Protein AF-W1YS49-F1 (afdb_monomer)

Solvent-accessible surface area (backbone atoms only — not comparable to full-atom values): 4688 Å² total; per-residue (Å²): 123,64,64,46,79,54,99,62,33,43,39,30,71,98,40,39,35,43,37,87,94,45,75,43,59,53,94,52,86,85,76,94,63,61,82,48,84,56,98,84,46,64,78,34,72,65,58,60,60,66,68,58,80,82,79,72,72,52,99,90,45,83,68,94,61,89,73,70,128

Secondary structure (DSSP,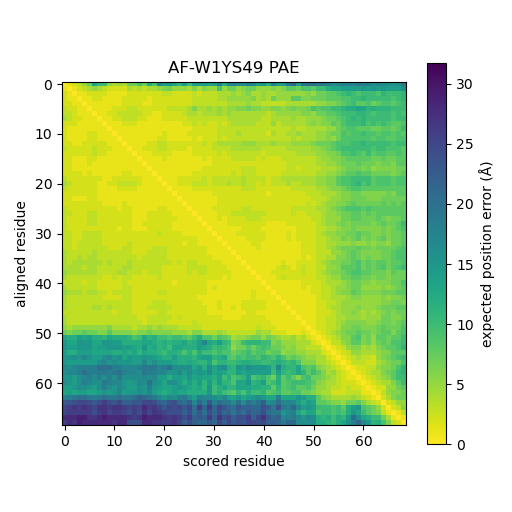 8-state):
--EEEETTEEEETTS-EEETTEEE-TT------PPP-STTSPPPHHHHHHT-PPP--BTTB---S----

Mean predicted aligned error: 6.08 Å

Nearest PDB structures (foldseek):
  3wpr-assembly1_B  TM=9.984E-01  e=2.183E-04  Acinetobacter sp. Tol 5
  3d9x-assembly1_B  TM=9.843E-01  e=2.040E-04  Bartonella henselae
  4lgo-assembly1_B  TM=1.003E+00  e=3.506E-04  Bartonella quintana
  3wpa-assembly1_A  TM=9.889E-01  e=3.063E-04  Acinetobacter sp. Tol 5
  3wpr-assembly1_C  TM=9.899E-01  e=5.632E-04  Acinetobacter sp. Tol 5

Structure (mmCIF, N/CA/C/O backbone):
data_AF-W1YS49-F1
#
_entry.id   AF-W1YS49-F1
#
loop_
_atom_site.group_PDB
_atom_site.id
_atom_site.type_symbol
_atom_site.label_atom_id
_atom_site.label_alt_id
_atom_site.label_comp_id
_atom_site.label_asym_id
_atom_site.label_entity_id
_atom_site.label_seq_id
_atom_site.pdbx_PDB_ins_code
_atom_site.Cartn_x
_atom_site.Cartn_y
_atom_site.Cartn_z
_atom_site.occupancy
_atom_site.B_iso_or_equiv
_atom_site.auth_seq_id
_atom_site.auth_comp_id
_atom_site.auth_asym_id
_atom_site.auth_atom_id
_atom_site.pdbx_PDB_model_num
ATOM 1 N N . GLY A 1 1 ? 21.147 4.781 -17.841 1.00 83.62 1 GLY A N 1
ATOM 2 C CA . GLY A 1 1 ? 20.711 5.163 -16.485 1.00 83.62 1 GLY A CA 1
ATOM 3 C C . GLY A 1 1 ? 20.123 3.950 -15.797 1.00 83.62 1 GLY A C 1
ATOM 4 O O . GLY A 1 1 ? 19.892 2.959 -16.478 1.00 83.62 1 GLY A O 1
ATOM 5 N N . ASP A 1 2 ? 19.888 4.024 -14.488 1.00 94.38 2 ASP A N 1
ATOM 6 C CA . ASP A 1 2 ? 19.366 2.891 -13.698 1.00 94.38 2 ASP A CA 1
ATOM 7 C C . ASP A 1 2 ? 17.908 2.540 -14.017 1.00 94.38 2 ASP A C 1
ATOM 9 O O . ASP A 1 2 ? 17.462 1.422 -13.760 1.00 94.38 2 ASP A O 1
ATOM 13 N N . THR A 1 3 ? 17.177 3.485 -14.609 1.00 97.38 3 THR A N 1
ATOM 14 C CA . THR A 1 3 ? 15.818 3.290 -15.108 1.00 97.38 3 THR A CA 1
ATOM 15 C C . THR A 1 3 ? 15.832 2.665 -16.499 1.00 97.38 3 THR A C 1
ATOM 17 O O . THR A 1 3 ? 16.451 3.198 -17.425 1.00 97.38 3 THR A O 1
ATOM 20 N N . LYS A 1 4 ? 15.081 1.575 -16.663 1.00 96.81 4 LYS A N 1
ATOM 21 C CA . LYS A 1 4 ? 14.847 0.886 -17.931 1.00 96.81 4 LYS A CA 1
ATOM 22 C C . LYS A 1 4 ? 13.346 0.774 -18.195 1.00 96.81 4 LYS A C 1
ATOM 24 O O . LYS A 1 4 ? 12.587 0.378 -17.316 1.00 96.81 4 LYS A O 1
ATOM 29 N N . ILE A 1 5 ? 12.940 1.078 -19.424 1.00 96.94 5 ILE A N 1
ATOM 30 C CA . ILE A 1 5 ? 11.605 0.775 -19.947 1.00 96.94 5 ILE A CA 1
ATOM 31 C C . ILE A 1 5 ? 11.774 -0.341 -20.975 1.00 96.94 5 ILE A C 1
ATOM 33 O O . ILE A 1 5 ? 12.609 -0.232 -21.875 1.00 96.94 5 ILE A O 1
ATOM 37 N N . THR A 1 6 ? 11.028 -1.429 -20.816 1.00 95.25 6 THR A N 1
ATOM 38 C CA . THR A 1 6 ? 11.023 -2.570 -21.738 1.00 95.25 6 THR A CA 1
ATOM 39 C C . THR A 1 6 ? 9.598 -2.979 -22.082 1.00 95.25 6 THR A C 1
ATOM 41 O O . THR A 1 6 ? 8.632 -2.438 -21.549 1.00 95.25 6 THR A O 1
ATOM 44 N N . ASP A 1 7 ? 9.463 -3.986 -22.942 1.00 97.19 7 ASP A N 1
ATOM 45 C CA . ASP A 1 7 ? 8.203 -4.697 -23.160 1.00 97.19 7 ASP A CA 1
ATOM 46 C C . ASP A 1 7 ? 7.592 -5.248 -21.858 1.00 97.19 7 ASP A C 1
ATOM 48 O O . ASP A 1 7 ? 6.378 -5.387 -21.753 1.00 97.19 7 ASP A O 1
ATOM 52 N N . GLY A 1 8 ? 8.424 -5.569 -20.866 1.00 96.62 8 GLY A N 1
ATOM 53 C CA . GLY A 1 8 ? 8.080 -6.023 -19.518 1.00 96.62 8 GLY A CA 1
ATOM 54 C C . GLY A 1 8 ? 7.523 -4.947 -18.582 1.00 96.62 8 GLY A C 1
ATOM 55 O O . GLY A 1 8 ? 6.856 -5.308 -17.613 1.00 96.62 8 GLY A O 1
ATOM 56 N N . GLY A 1 9 ? 7.761 -3.662 -18.868 1.00 97.88 9 GLY A N 1
ATOM 57 C CA . GLY A 1 9 ? 7.345 -2.527 -18.038 1.00 97.88 9 GLY A CA 1
ATOM 58 C C . GLY A 1 9 ? 8.492 -1.579 -17.672 1.00 97.88 9 GLY A C 1
ATOM 59 O O . GLY A 1 9 ? 9.489 -1.472 -18.386 1.00 97.88 9 GLY A O 1
ATOM 60 N N . LEU A 1 10 ? 8.335 -0.874 -16.551 1.00 98.12 10 LEU A N 1
ATOM 61 C CA . LEU A 1 10 ? 9.299 0.065 -15.978 1.00 98.12 10 LEU A CA 1
ATOM 62 C C . LEU A 1 10 ? 10.053 -0.592 -14.815 1.00 98.12 10 LEU A C 1
ATOM 64 O O . LEU A 1 10 ? 9.444 -1.046 -13.847 1.00 98.12 10 LEU A O 1
ATOM 68 N N . VAL A 1 11 ? 11.383 -0.583 -14.867 1.00 97.44 11 VAL A N 1
ATOM 69 C CA . VAL A 1 11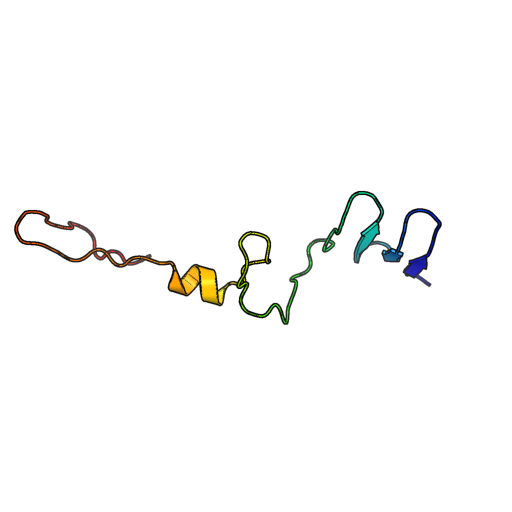 ? 12.251 -1.095 -13.798 1.00 97.44 11 VAL A CA 1
ATOM 70 C C . VAL A 1 11 ? 13.299 -0.049 -13.443 1.00 97.44 11 VAL A C 1
ATOM 72 O O . VAL A 1 11 ? 13.940 0.511 -14.331 1.00 97.44 11 VAL A O 1
ATOM 75 N N . ILE A 1 12 ? 13.503 0.187 -12.148 1.00 97.94 12 ILE A N 1
ATOM 76 C CA . ILE A 1 12 ? 14.656 0.922 -11.622 1.00 97.94 12 ILE A CA 1
ATOM 77 C C . ILE A 1 12 ? 15.547 -0.095 -10.90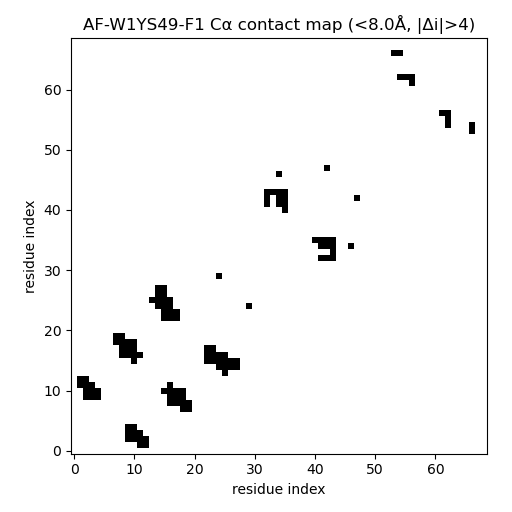7 1.00 97.94 12 ILE A C 1
ATOM 79 O O . ILE A 1 12 ? 15.110 -0.733 -9.948 1.00 97.94 12 ILE A O 1
ATOM 83 N N . ASN A 1 13 ? 16.788 -0.271 -11.365 1.00 94.94 13 ASN A N 1
ATOM 84 C CA . ASN A 1 13 ? 17.722 -1.204 -10.728 1.00 94.94 13 ASN A CA 1
ATOM 85 C C . ASN A 1 13 ? 17.911 -0.853 -9.240 1.00 94.94 13 ASN A C 1
ATOM 87 O O . ASN A 1 13 ? 18.140 0.305 -8.900 1.00 94.94 13 ASN A O 1
ATOM 91 N N . ASN A 1 14 ? 17.818 -1.853 -8.352 1.00 94.12 14 ASN A N 1
ATOM 92 C CA . ASN A 1 14 ? 17.842 -1.680 -6.887 1.00 94.12 14 ASN A CA 1
ATOM 93 C C . ASN A 1 14 ? 16.745 -0.740 -6.333 1.00 94.12 14 ASN A C 1
ATOM 95 O O . ASN A 1 14 ? 16.890 -0.168 -5.248 1.00 94.12 14 ASN A O 1
ATOM 99 N N . GLY A 1 15 ? 15.648 -0.567 -7.072 1.00 96.50 15 GLY A N 1
ATOM 100 C CA . GLY A 1 15 ? 14.551 0.328 -6.730 1.00 96.50 15 GLY A CA 1
ATOM 101 C C . GLY A 1 15 ? 13.173 -0.261 -7.041 1.00 96.50 15 GLY A C 1
ATOM 102 O O . GLY A 1 15 ? 13.033 -1.473 -7.213 1.00 96.50 15 GLY A O 1
ATOM 103 N N . PRO A 1 16 ? 12.137 0.594 -7.062 1.00 98.38 16 PRO A N 1
ATOM 104 C CA . PRO A 1 16 ? 10.785 0.189 -7.422 1.00 98.38 16 PRO A CA 1
ATOM 105 C C . PRO A 1 16 ? 10.657 -0.273 -8.882 1.00 98.38 16 PRO A C 1
ATOM 107 O O . PRO A 1 16 ? 11.450 0.104 -9.750 1.00 98.38 16 PRO A O 1
ATOM 110 N N . SER A 1 17 ? 9.602 -1.034 -9.168 1.00 98.44 17 SER A N 1
ATOM 111 C CA . SER A 1 17 ? 9.225 -1.440 -10.524 1.00 98.44 17 SER A CA 1
ATOM 112 C C . SER A 1 17 ? 7.708 -1.471 -10.725 1.00 98.44 17 SER A C 1
ATOM 114 O O . SER A 1 17 ? 6.936 -1.653 -9.782 1.00 98.44 17 SER A O 1
ATOM 116 N N . VAL A 1 18 ? 7.293 -1.302 -11.982 1.00 98.50 18 VAL A N 1
ATOM 117 C CA . VAL A 1 18 ? 5.917 -1.470 -12.466 1.00 98.50 18 VAL A CA 1
ATOM 118 C C . VAL A 1 18 ? 5.977 -2.363 -13.697 1.00 98.50 18 VAL A C 1
ATOM 120 O O . VAL A 1 18 ? 6.497 -1.961 -14.737 1.00 98.50 18 VAL A O 1
ATOM 123 N N . THR A 1 19 ? 5.481 -3.587 -13.582 1.00 98.31 19 THR A N 1
ATOM 124 C CA . THR A 1 19 ? 5.604 -4.620 -14.618 1.00 98.31 19 THR A CA 1
ATOM 125 C C . THR A 1 19 ? 4.264 -5.305 -14.863 1.00 98.31 19 THR A C 1
ATOM 127 O O . THR A 1 19 ? 3.278 -5.013 -14.187 1.00 98.31 19 THR A O 1
ATOM 130 N N . LYS A 1 20 ? 4.221 -6.244 -15.814 1.00 97.75 20 LYS A N 1
ATOM 131 C CA . LYS A 1 20 ? 3.022 -7.063 -16.067 1.00 97.75 20 LYS A CA 1
ATOM 132 C C . LYS A 1 20 ? 2.588 -7.895 -14.855 1.00 97.75 20 LYS A C 1
ATOM 134 O O . LYS A 1 20 ? 1.405 -8.181 -14.721 1.00 97.75 20 LYS A O 1
ATOM 139 N N . ASP A 1 21 ? 3.530 -8.225 -13.975 1.00 97.25 21 ASP A N 1
ATOM 140 C CA . ASP A 1 21 ? 3.283 -9.015 -12.765 1.00 97.25 21 ASP A CA 1
ATOM 141 C C . ASP A 1 21 ? 2.816 -8.146 -11.583 1.00 97.25 21 ASP A C 1
ATOM 143 O O . ASP 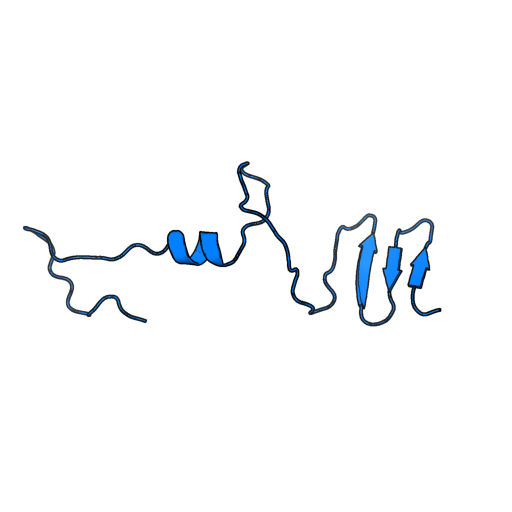A 1 21 ? 2.520 -8.657 -10.505 1.00 97.25 21 ASP A O 1
ATOM 147 N N . GLY A 1 22 ? 2.752 -6.822 -11.771 1.00 98.31 22 GLY A N 1
ATOM 148 C CA . GLY A 1 22 ? 2.321 -5.858 -10.766 1.00 98.31 22 GLY A CA 1
ATOM 149 C C . GLY A 1 22 ? 3.405 -4.853 -10.377 1.00 98.31 22 GLY A C 1
ATOM 150 O O . GLY A 1 22 ? 4.343 -4.573 -11.132 1.00 98.31 22 GLY A O 1
ATOM 151 N N . ILE A 1 23 ? 3.236 -4.276 -9.186 1.00 98.50 23 ILE A N 1
ATOM 152 C CA . ILE A 1 23 ? 4.063 -3.189 -8.652 1.00 98.50 23 ILE A CA 1
ATOM 153 C C . ILE A 1 23 ? 4.893 -3.707 -7.477 1.00 98.50 23 ILE A C 1
ATOM 155 O O . ILE A 1 23 ? 4.355 -4.301 -6.545 1.00 98.50 23 ILE A O 1
ATOM 159 N N . ASN A 1 24 ? 6.194 -3.419 -7.485 1.00 98.31 24 ASN A N 1
ATOM 160 C CA . ASN A 1 24 ? 7.084 -3.653 -6.351 1.00 98.31 24 ASN A CA 1
ATOM 161 C C . ASN A 1 24 ? 7.670 -2.317 -5.876 1.00 98.31 24 ASN A C 1
ATOM 163 O O . ASN A 1 24 ? 8.285 -1.593 -6.655 1.00 98.31 24 ASN A O 1
ATOM 167 N N . ALA A 1 25 ? 7.513 -1.994 -4.590 1.00 98.44 25 ALA A N 1
ATOM 168 C CA . ALA A 1 25 ? 8.028 -0.754 -4.005 1.00 98.44 25 ALA A CA 1
ATOM 169 C C . ALA A 1 25 ? 9.543 -0.779 -3.710 1.00 98.44 25 ALA A C 1
ATOM 171 O O . ALA A 1 25 ? 10.103 0.228 -3.284 1.00 98.44 25 ALA A O 1
ATOM 172 N N . GLY A 1 26 ? 10.227 -1.914 -3.886 1.00 97.75 26 GLY A N 1
ATOM 173 C CA . GLY A 1 26 ? 11.676 -2.027 -3.697 1.00 97.75 26 GLY A CA 1
ATOM 174 C C . GLY A 1 26 ? 12.124 -1.683 -2.273 1.00 97.75 26 GLY A C 1
ATOM 175 O O . GLY A 1 26 ? 13.095 -0.946 -2.090 1.00 97.75 26 GLY A O 1
ATOM 176 N N . ASN A 1 27 ? 11.381 -2.163 -1.267 1.00 97.69 27 ASN A N 1
ATOM 177 C CA . ASN A 1 27 ? 11.592 -1.877 0.161 1.00 97.69 27 ASN A CA 1
ATOM 178 C C . ASN A 1 27 ? 11.558 -0.377 0.527 1.00 97.69 27 ASN A C 1
ATOM 180 O O . ASN A 1 27 ? 12.122 0.032 1.542 1.00 97.69 27 ASN A O 1
ATOM 184 N N . LYS A 1 28 ? 10.920 0.462 -0.293 1.00 97.69 28 LYS A N 1
ATOM 185 C CA . LYS A 1 28 ? 10.665 1.876 0.006 1.00 97.69 28 LYS A CA 1
ATOM 186 C C . LYS A 1 28 ? 9.253 2.052 0.563 1.00 97.69 28 LYS A C 1
ATOM 188 O O . LYS A 1 28 ? 8.354 1.263 0.286 1.00 97.69 28 LYS A O 1
ATOM 193 N N . GLN A 1 29 ? 9.052 3.127 1.317 1.00 98.12 29 GLN A N 1
ATOM 194 C CA . GLN A 1 29 ? 7.712 3.576 1.690 1.00 98.12 29 GLN A CA 1
ATOM 195 C C . GLN A 1 29 ? 7.000 4.174 0.471 1.00 98.12 29 GLN A C 1
ATOM 197 O O . GLN A 1 29 ? 7.623 4.881 -0.320 1.00 98.12 29 GLN A O 1
ATOM 202 N N . ILE A 1 30 ? 5.693 3.928 0.357 1.00 98.19 30 ILE A N 1
ATOM 203 C CA . ILE A 1 30 ? 4.818 4.616 -0.599 1.00 98.19 30 ILE A CA 1
ATOM 204 C C . ILE A 1 30 ? 4.143 5.763 0.159 1.00 98.19 30 ILE A C 1
ATOM 206 O O . ILE A 1 30 ? 3.373 5.530 1.091 1.00 98.19 30 ILE A O 1
ATOM 210 N N . THR A 1 31 ? 4.486 7.001 -0.186 1.00 98.19 31 THR A N 1
ATOM 211 C CA . THR A 1 31 ? 3.945 8.220 0.435 1.00 98.19 31 THR A CA 1
ATOM 212 C C . THR A 1 31 ? 2.857 8.844 -0.439 1.00 98.19 31 THR A C 1
ATOM 214 O O . THR A 1 31 ? 2.684 8.453 -1.590 1.00 98.19 31 THR A O 1
ATOM 217 N N . ASN A 1 32 ? 2.120 9.818 0.109 1.00 98.00 32 ASN A N 1
ATOM 218 C CA . ASN A 1 32 ? 1.030 10.528 -0.581 1.00 98.00 32 ASN A CA 1
ATOM 219 C C . ASN A 1 32 ? -0.111 9.613 -1.061 1.00 98.00 32 ASN A C 1
ATOM 221 O O . ASN A 1 32 ? -0.726 9.862 -2.092 1.00 98.00 32 ASN A O 1
ATOM 225 N N . VAL A 1 33 ? -0.390 8.556 -0.300 1.00 98.06 33 VAL A N 1
ATOM 226 C CA . VAL A 1 33 ? -1.572 7.714 -0.500 1.00 98.06 33 VAL A CA 1
ATOM 227 C C . VAL A 1 33 ? -2.737 8.363 0.243 1.00 98.06 33 VAL A C 1
ATOM 229 O O . VAL A 1 33 ? -2.715 8.438 1.476 1.00 98.06 33 VAL A O 1
ATOM 232 N N . GLU A 1 34 ? -3.720 8.870 -0.500 1.00 98.31 34 GLU A N 1
ATOM 233 C CA . GLU A 1 34 ? -4.979 9.378 0.059 1.00 98.31 34 GLU A CA 1
ATOM 234 C C . GLU A 1 34 ? -5.766 8.261 0.764 1.00 98.31 34 GLU A C 1
ATOM 236 O O . GLU A 1 34 ? -5.349 7.103 0.782 1.00 98.31 34 GLU A O 1
ATOM 241 N N . ASP A 1 35 ? -6.867 8.602 1.430 1.00 98.38 35 ASP A N 1
ATOM 242 C CA . ASP A 1 35 ? -7.712 7.562 2.016 1.00 98.38 35 ASP A CA 1
ATOM 243 C C . ASP A 1 35 ? -8.364 6.726 0.924 1.00 98.38 35 ASP A C 1
ATOM 245 O O . ASP A 1 35 ? -9.029 7.273 0.046 1.00 98.38 35 ASP A O 1
ATOM 249 N N . GLY A 1 36 ? -8.223 5.405 1.025 1.00 98.31 36 GLY A N 1
ATOM 250 C CA . GLY A 1 36 ? -8.995 4.491 0.198 1.00 98.31 36 GLY A CA 1
ATOM 251 C C . GLY A 1 36 ? -10.487 4.622 0.498 1.00 98.31 36 GLY A C 1
ATOM 252 O O . GLY A 1 36 ? -10.875 4.693 1.669 1.00 98.31 36 GLY A O 1
ATOM 253 N N . VAL A 1 37 ? -11.306 4.668 -0.552 1.00 98.06 37 VAL A N 1
ATOM 254 C CA . VAL A 1 37 ? -12.768 4.820 -0.473 1.00 98.06 37 VAL A CA 1
ATOM 255 C C . VAL A 1 37 ? -13.471 3.544 -0.928 1.00 98.06 37 VAL A C 1
ATOM 257 O O . VAL A 1 37 ? -14.472 3.155 -0.331 1.00 98.06 37 VAL A O 1
ATOM 260 N N . ASN A 1 38 ? -12.948 2.882 -1.958 1.00 98.31 38 ASN A N 1
ATOM 261 C CA . ASN A 1 38 ? -13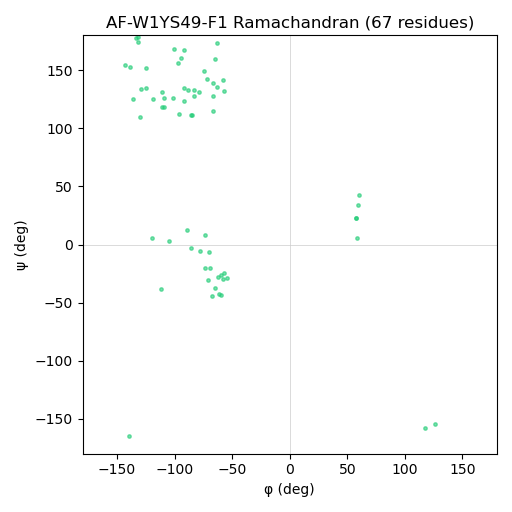.488 1.638 -2.496 1.00 98.31 38 ASN A CA 1
ATOM 262 C C . ASN A 1 38 ? -12.795 0.416 -1.882 1.00 98.31 38 ASN A C 1
ATOM 264 O O . ASN A 1 38 ? -11.657 0.497 -1.419 1.00 98.31 38 ASN A O 1
ATOM 268 N N . ASP A 1 39 ? -13.445 -0.746 -1.978 1.00 98.19 39 ASP A N 1
ATOM 269 C CA . ASP A 1 39 ? -12.970 -2.011 -1.393 1.00 98.19 39 ASP A CA 1
ATOM 270 C C . ASP A 1 39 ? -11.566 -2.436 -1.859 1.00 98.19 39 ASP A C 1
ATOM 272 O O . ASP A 1 39 ? -10.881 -3.192 -1.171 1.00 98.19 39 ASP A O 1
ATOM 276 N N . THR A 1 40 ? -11.131 -1.971 -3.032 1.00 98.00 40 THR A N 1
ATOM 277 C CA . THR A 1 40 ? -9.840 -2.325 -3.639 1.00 98.00 40 THR A CA 1
ATOM 278 C C . THR A 1 40 ? -8.783 -1.226 -3.541 1.00 98.00 40 THR A C 1
ATOM 280 O O . THR A 1 40 ? -7.695 -1.387 -4.096 1.00 98.00 40 THR A O 1
ATOM 283 N N . ASP A 1 41 ? -9.081 -0.106 -2.884 1.00 98.44 41 ASP A N 1
ATOM 284 C CA . ASP A 1 41 ? -8.119 0.981 -2.728 1.00 98.44 41 ASP A CA 1
ATOM 285 C C . ASP A 1 41 ? -7.050 0.621 -1.683 1.00 98.44 41 ASP A C 1
ATOM 287 O O . ASP A 1 41 ? -7.290 -0.103 -0.713 1.00 98.44 41 ASP A O 1
ATOM 291 N N . ALA A 1 42 ? -5.840 1.153 -1.861 1.00 98.00 42 ALA A N 1
ATOM 292 C CA . ALA A 1 42 ? -4.796 1.010 -0.855 1.00 98.00 42 ALA A CA 1
ATOM 293 C C . ALA A 1 42 ? -5.170 1.776 0.425 1.00 98.00 42 ALA A C 1
ATOM 295 O O . ALA A 1 42 ? -5.627 2.916 0.369 1.00 98.00 42 ALA A O 1
ATOM 296 N N . VAL A 1 43 ? -4.907 1.173 1.587 1.00 97.75 43 VAL A N 1
ATOM 297 C CA . VAL A 1 43 ? -5.099 1.825 2.890 1.00 97.75 43 VAL A CA 1
ATOM 298 C C . VAL A 1 43 ? -3.820 2.517 3.346 1.00 97.75 43 VAL A C 1
ATOM 300 O O . VAL A 1 43 ? -2.730 1.941 3.306 1.00 97.75 43 VAL A O 1
ATOM 303 N N . ASN A 1 44 ? -3.941 3.747 3.837 1.00 98.00 44 ASN A N 1
ATOM 304 C CA . ASN A 1 44 ? -2.819 4.444 4.463 1.00 98.00 44 ASN A CA 1
ATOM 305 C C . ASN A 1 44 ? -2.783 4.214 5.993 1.00 98.00 44 ASN A C 1
ATOM 307 O O . ASN A 1 44 ? -3.733 3.735 6.620 1.00 98.00 44 ASN A O 1
ATOM 311 N N . VAL A 1 45 ? -1.668 4.585 6.637 1.00 96.88 45 VAL A N 1
ATOM 312 C CA . VAL A 1 45 ? -1.463 4.368 8.086 1.00 96.88 45 VAL A CA 1
ATOM 313 C C . VAL A 1 45 ? -2.486 5.119 8.947 1.00 96.88 45 VAL A C 1
ATOM 315 O O . VAL A 1 45 ? -2.795 4.678 10.055 1.00 96.88 45 VAL A O 1
ATOM 318 N N . ARG A 1 46 ? -3.027 6.249 8.476 1.00 97.06 46 ARG A N 1
ATOM 319 C CA . ARG A 1 46 ? -4.042 7.001 9.223 1.00 97.06 46 ARG A CA 1
ATOM 320 C C . ARG A 1 46 ? -5.341 6.206 9.322 1.00 97.06 46 ARG A C 1
ATOM 322 O O . ARG A 1 46 ? -5.882 6.119 10.422 1.00 97.06 46 ARG A O 1
ATOM 329 N N . GLN A 1 47 ? -5.795 5.593 8.230 1.00 97.00 47 GLN A N 1
ATOM 330 C CA . GLN A 1 47 ? -6.974 4.721 8.244 1.00 97.00 47 GLN A CA 1
ATOM 331 C C . GLN A 1 47 ? -6.765 3.520 9.174 1.00 97.00 47 GLN A C 1
ATOM 333 O O . GLN A 1 47 ? -7.629 3.230 9.999 1.00 97.00 47 GLN A O 1
ATOM 338 N N . LEU A 1 48 ? -5.578 2.896 9.145 1.00 95.50 48 LEU A N 1
ATOM 339 C CA . LEU A 1 48 ? -5.242 1.805 10.069 1.00 95.50 48 LEU A CA 1
ATOM 340 C C . LEU A 1 48 ? -5.296 2.245 11.543 1.00 95.50 48 LEU A C 1
ATOM 342 O O . LEU A 1 48 ? -5.824 1.524 12.387 1.00 95.50 48 LEU A O 1
ATOM 346 N N . LYS A 1 49 ? -4.764 3.429 11.872 1.00 92.56 49 LYS A N 1
ATOM 347 C CA . LYS A 1 49 ? -4.823 3.982 13.237 1.00 92.56 49 LYS A CA 1
ATOM 348 C C . LYS A 1 49 ? -6.257 4.293 13.672 1.00 92.56 49 LYS A C 1
ATOM 350 O O . LYS A 1 49 ? -6.583 4.065 14.832 1.00 92.56 49 LYS A O 1
ATOM 355 N N . ALA A 1 50 ? -7.094 4.787 12.761 1.00 92.88 50 ALA A N 1
ATOM 356 C CA . ALA A 1 50 ? -8.499 5.094 13.027 1.00 92.88 50 ALA A CA 1
ATOM 357 C C . ALA A 1 50 ? -9.360 3.834 13.213 1.00 92.88 50 ALA A C 1
ATOM 359 O O . ALA A 1 50 ? -10.301 3.851 13.999 1.00 92.88 50 ALA A O 1
ATOM 360 N N . ALA A 1 51 ? -9.006 2.726 12.556 1.00 91.38 51 ALA A N 1
ATOM 361 C CA . ALA A 1 51 ? -9.673 1.436 12.728 1.00 91.38 51 ALA A CA 1
ATOM 362 C C . ALA A 1 51 ? -9.410 0.784 14.101 1.00 91.38 51 ALA A C 1
ATOM 364 O O . ALA A 1 51 ? -10.000 -0.248 14.420 1.00 91.38 51 ALA A O 1
ATOM 365 N N . LYS A 1 52 ? -8.527 1.356 14.934 1.00 84.19 52 LYS A N 1
ATOM 366 C CA . LYS A 1 52 ? -8.267 0.844 16.281 1.00 84.19 52 LYS A CA 1
ATOM 367 C C . LYS A 1 52 ? 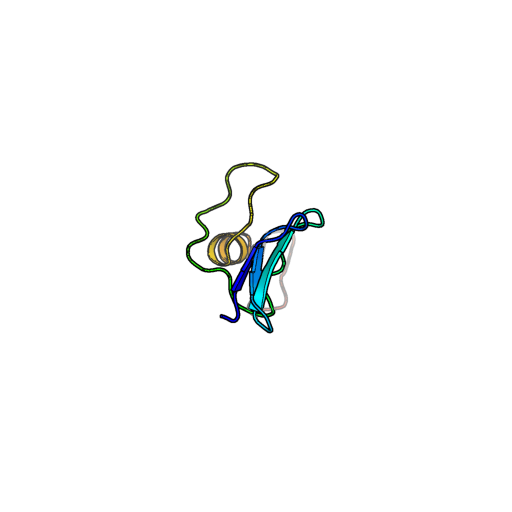-9.513 1.018 17.157 1.00 84.19 52 LYS A C 1
ATOM 369 O O . LYS A 1 52 ? -9.894 2.131 17.504 1.00 84.19 52 LYS A O 1
ATOM 374 N N . THR A 1 53 ? -10.106 -0.096 17.571 1.00 79.44 53 THR A N 1
ATOM 375 C CA . THR A 1 53 ? -11.175 -0.113 18.574 1.00 79.44 53 THR A CA 1
ATOM 376 C C . THR A 1 53 ? -10.588 0.024 19.977 1.00 79.44 53 THR A C 1
ATOM 378 O O . THR A 1 53 ? -9.670 -0.711 20.344 1.00 79.44 53 THR A O 1
ATOM 381 N N . ASN A 1 54 ? -11.145 0.935 20.776 1.00 77.06 54 ASN A N 1
ATOM 382 C CA . ASN A 1 54 ? -10.890 0.996 22.212 1.00 77.06 54 ASN A CA 1
ATOM 383 C C . ASN A 1 54 ? -11.954 0.161 22.930 1.00 77.06 54 ASN A C 1
ATOM 385 O O . ASN A 1 54 ? -13.148 0.402 22.755 1.00 77.06 54 ASN A O 1
ATOM 389 N N . LEU A 1 55 ? -11.525 -0.820 23.722 1.00 79.81 55 LEU A N 1
ATOM 390 C CA . LEU A 1 55 ? -12.417 -1.551 24.619 1.00 79.81 55 LEU A CA 1
ATOM 391 C C . LEU A 1 55 ? -12.575 -0.748 25.909 1.00 79.81 55 LEU A C 1
ATOM 393 O O . LEU A 1 55 ? -11.588 -0.282 26.473 1.00 79.81 55 LEU A O 1
ATOM 397 N N . VAL A 1 56 ? -13.813 -0.595 26.361 1.00 79.81 56 VAL A N 1
ATOM 398 C CA . VAL A 1 56 ? -14.157 0.067 27.622 1.00 79.81 56 VAL A CA 1
ATOM 399 C C . VAL A 1 56 ? -15.000 -0.881 28.467 1.00 79.81 56 VAL A C 1
ATOM 401 O O . VAL A 1 56 ? -15.696 -1.741 27.922 1.00 79.81 56 VAL A O 1
ATOM 404 N N . ASP A 1 57 ? -14.928 -0.737 29.789 1.00 86.94 57 ASP A N 1
ATOM 405 C CA . ASP A 1 57 ? -15.769 -1.505 30.708 1.00 86.94 57 ASP A CA 1
ATOM 406 C C . ASP A 1 57 ? -17.258 -1.279 30.410 1.00 86.94 57 ASP A C 1
ATOM 408 O O . ASP A 1 57 ? -17.697 -0.172 30.091 1.00 86.94 57 ASP A O 1
ATOM 412 N N . GLY A 1 58 ? -18.040 -2.351 30.530 1.00 83.50 58 GLY A N 1
ATOM 413 C CA . GLY A 1 58 ? -19.484 -2.357 30.313 1.00 83.50 58 GLY A CA 1
ATOM 414 C C . GLY A 1 58 ? -20.208 -3.055 31.461 1.00 83.50 58 GLY A C 1
ATOM 415 O O . GLY A 1 58 ? -19.584 -3.650 32.335 1.00 83.50 58 GLY A O 1
ATOM 416 N N . GLN A 1 59 ? -21.543 -3.027 31.456 1.00 89.75 59 GLN A N 1
ATOM 417 C CA . GLN A 1 59 ? -22.353 -3.605 32.543 1.00 89.75 59 GLN A CA 1
ATOM 418 C C . GLN A 1 59 ? -22.084 -5.104 32.793 1.00 89.75 59 GLN A C 1
ATOM 420 O O . GLN A 1 59 ? -22.179 -5.557 33.930 1.00 89.75 59 GLN A O 1
ATOM 425 N N . ASN A 1 60 ? -21.698 -5.860 31.757 1.00 90.19 60 ASN A N 1
ATOM 426 C CA . ASN A 1 60 ? -21.452 -7.308 31.828 1.00 90.19 60 ASN A CA 1
ATOM 427 C C . ASN A 1 60 ? -20.008 -7.700 31.470 1.00 90.19 60 ASN A C 1
ATOM 429 O O . ASN A 1 60 ? -19.700 -8.886 31.361 1.00 90.19 60 ASN A O 1
ATOM 433 N N . THR A 1 61 ? -19.123 -6.726 31.260 1.00 87.88 61 THR A N 1
ATOM 434 C CA . THR A 1 61 ? -17.756 -6.954 30.780 1.00 87.88 61 THR A CA 1
ATOM 435 C C . THR A 1 61 ? -16.776 -6.099 31.566 1.00 87.88 61 THR A C 1
ATOM 437 O O . THR A 1 61 ? -16.913 -4.879 31.597 1.00 87.88 61 THR A O 1
ATOM 440 N N . LYS A 1 62 ? -15.760 -6.737 32.155 1.00 86.50 62 LYS A N 1
ATOM 441 C CA . LYS A 1 62 ? -14.634 -6.068 32.814 1.00 86.50 62 LYS A CA 1
ATOM 442 C C . LYS A 1 62 ? -13.363 -6.284 31.995 1.00 86.50 62 LYS A C 1
ATOM 444 O O . LYS A 1 62 ? -12.934 -7.424 31.821 1.00 86.50 62 LYS A O 1
ATOM 449 N N . VAL A 1 63 ? -12.764 -5.205 31.510 1.00 86.31 63 VAL A N 1
ATOM 450 C CA . VAL A 1 63 ? -11.481 -5.187 30.812 1.00 86.31 63 VAL A CA 1
ATOM 451 C C . VAL A 1 63 ? -10.379 -5.099 31.873 1.00 86.31 63 VAL A C 1
ATOM 453 O O . VAL A 1 63 ? -10.242 -4.110 32.582 1.00 86.31 63 VAL A O 1
ATOM 456 N N . THR A 1 64 ? -9.588 -6.161 32.036 1.00 84.62 64 THR A N 1
ATOM 457 C CA . THR A 1 64 ? -8.536 -6.230 33.074 1.00 84.62 64 THR A CA 1
ATOM 458 C C . THR A 1 64 ? -7.173 -5.700 32.609 1.00 84.62 64 THR A C 1
ATOM 460 O O . THR A 1 64 ? -6.173 -5.920 33.287 1.00 84.62 64 THR A O 1
ATOM 463 N N . GLY A 1 65 ? -7.123 -5.023 31.460 1.00 75.00 65 GLY A N 1
ATOM 464 C CA . GLY A 1 65 ? -5.945 -4.350 30.911 1.00 75.00 65 GLY A CA 1
ATOM 465 C C . GLY A 1 65 ? -6.348 -3.002 30.313 1.00 75.00 65 GLY A C 1
ATOM 466 O O . GLY A 1 65 ? -7.486 -2.831 29.893 1.00 75.00 65 GLY A O 1
ATOM 467 N N . ASP A 1 66 ? -5.442 -2.033 30.270 1.00 65.88 66 ASP A N 1
ATOM 468 C CA . ASP A 1 66 ? -5.746 -0.642 29.890 1.00 65.88 66 ASP A CA 1
ATOM 469 C C . ASP A 1 66 ? -6.009 -0.421 28.383 1.00 65.88 66 ASP A C 1
ATOM 471 O O . ASP A 1 66 ? -6.089 0.722 27.930 1.00 65.88 66 ASP A O 1
ATOM 475 N N . GLY A 1 67 ? -6.110 -1.494 27.583 1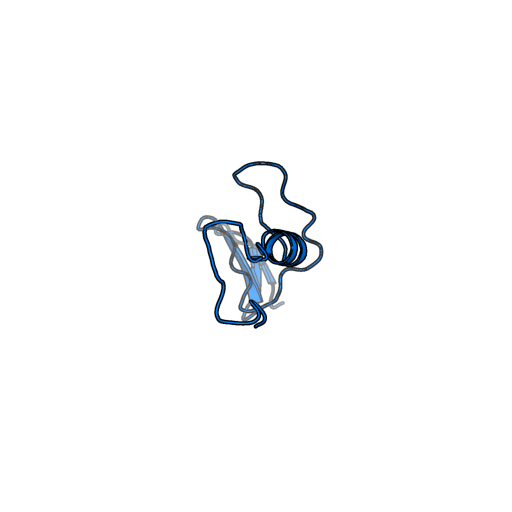.00 62.41 67 GLY A N 1
ATOM 476 C CA . GLY A 1 6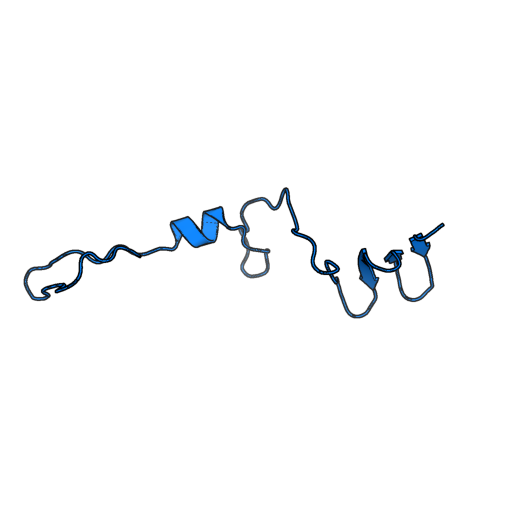7 ? -6.310 -1.442 26.127 1.00 62.41 67 GLY A CA 1
ATOM 477 C C . GLY A 1 67 ? -5.220 -0.672 25.366 1.00 62.41 67 GLY A C 1
ATOM 478 O O . GLY A 1 67 ? -5.321 -0.465 24.147 1.00 62.41 67 GLY A O 1
ATOM 479 N N . SER A 1 68 ? -4.176 -0.240 26.066 1.00 58.88 68 SER A N 1
ATOM 480 C CA . SER A 1 68 ? -3.085 0.533 25.517 1.00 58.88 68 SER A CA 1
ATOM 481 C C . SER A 1 68 ? -2.046 -0.457 25.012 1.00 58.88 68 SER A C 1
ATOM 483 O O . SER A 1 68 ? -1.747 -1.471 25.637 1.00 58.88 68 SER A O 1
ATOM 485 N N . LYS A 1 69 ? -1.572 -0.209 23.794 1.00 57.28 69 LYS A N 1
ATOM 486 C CA . LYS A 1 69 ? -0.286 -0.769 23.394 1.00 57.28 69 LYS A CA 1
ATOM 487 C C . LYS A 1 69 ? 0.780 0.153 23.951 1.00 57.28 69 LYS A C 1
ATOM 489 O O . LYS A 1 69 ? 0.504 1.376 23.911 1.00 57.28 69 LYS A O 1
#

Sequence (69 aa):
GDTKITDGGLVINNGPSVTKDGINAGNKQITNVEDGVNDTDAVNVRQLKAAKTNLVDGQNTKVTGDGSK

Organism: NCBI:txid408170

InterPro domains:
  IPR008635 Trimeric autotransporter adhesin YadA-like, stalk domain [PF05662] (29-63)
  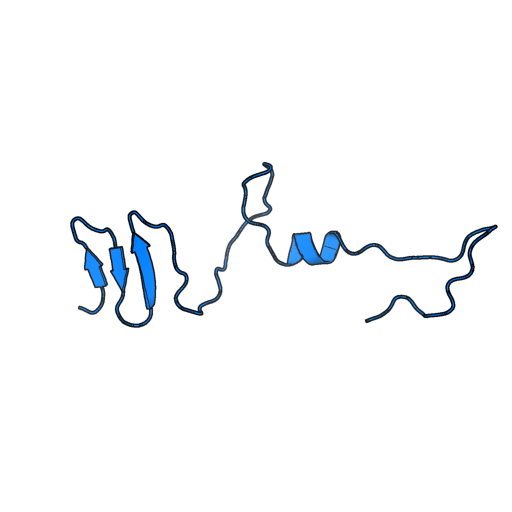IPR011049 Serralysin-like metalloprotease, C-terminal [SSF101967] (3-51)

Radius of gyration: 20.46 Å; Cα contacts (8 Å, |Δi|>4): 62; chains: 1; bounding box: 43×20×56 Å

Foldseek 3Di:
DQWDQDPQFIDRVCAWTQGPVGTDGSPDDDPPQDDDDDPPGDHDVVVVVVPQDDDDDDPPDDDPDRSDD

pLDDT: mean 92.17, std 9.84, range [57.28, 98.5]